Protein AF-A0A954SRV1-F1 (afdb_monomer)

Radius of gyration: 13.29 Å; Cα contacts (8 Å, |Δi|>4): 68; chains: 1; bounding box: 32×38×28 Å

Solvent-accessible surface area (backbone atoms only — not comparable to full-atom values): 5877 Å² total; per-residue (Å²): 135,82,78,69,66,64,89,50,67,71,88,80,56,51,70,71,53,49,56,51,41,51,55,50,46,56,51,52,51,51,40,43,75,70,76,42,84,80,55,67,71,68,56,42,67,78,44,60,77,88,52,34,59,49,39,46,63,56,47,49,62,50,54,51,53,52,36,53,73,72,68,46,91,83,53,70,68,58,52,49,64,77,42,69,86,56,61,64,68,44,54,62,71,73,112

Secondary structure (DSSP, 8-state):
------S--GGGS-HHHHHHHHHHHHHHHHHHHTT----HHHHHHTS-HHHHHHHHHHHHHHHHHHHHHTTPPP-HHHHHHH-TTS-HHHHHHH-

pLDDT: mean 89.52, std 13.39, range [37.25, 98.0]

Sequence (95 aa):
MTDSHRPTEYTELTEDQMLRINRLCDQFESEWKAGQHPSIETTLQKLPPADRTAALAELLPLEIEYRRRDGTELRFDEYATRFPSLDRTWLAGLL

Foldseek 3Di:
DPPLDQLDDCVPDDPVLVVVLVVLLVVLLVCLVVVHQDDLVVSLVVDDPVSSSVSCSRVVLSNLVSCVVVVHDDDLVVCCVVCVPDDSSNSVVSD

Mean predicted aligned error: 4.7 Å

Structure (mmCIF, N/CA/C/O backbone):
data_AF-A0A954SRV1-F1
#
_entry.id   AF-A0A954SRV1-F1
#
loop_
_atom_site.group_PDB
_atom_site.id
_atom_site.type_symbo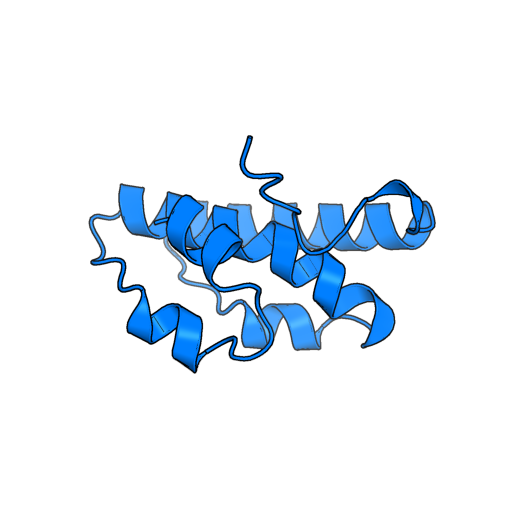l
_atom_site.label_atom_id
_atom_site.label_alt_id
_atom_site.label_comp_id
_atom_site.label_asym_id
_atom_site.label_entity_id
_atom_site.label_seq_id
_atom_site.pdbx_PDB_ins_code
_atom_site.Cartn_x
_atom_site.Cartn_y
_atom_site.Cartn_z
_atom_site.occupancy
_atom_site.B_iso_or_equiv
_atom_site.auth_seq_id
_atom_site.auth_comp_id
_atom_site.auth_asym_id
_atom_site.auth_atom_id
_atom_site.pdbx_PDB_model_num
ATOM 1 N N . MET A 1 1 ? 4.890 -25.461 7.765 1.00 37.81 1 MET A N 1
ATOM 2 C CA . MET A 1 1 ? 5.819 -24.324 7.631 1.00 37.81 1 MET A CA 1
ATOM 3 C C . MET A 1 1 ? 5.338 -23.540 6.429 1.00 37.81 1 MET A C 1
ATOM 5 O O . MET A 1 1 ? 5.690 -23.881 5.312 1.00 37.81 1 MET A O 1
ATOM 9 N N . THR A 1 2 ? 4.370 -22.650 6.632 1.00 37.25 2 THR A N 1
ATOM 10 C CA . THR A 1 2 ? 3.801 -21.845 5.548 1.00 37.25 2 THR A CA 1
ATOM 11 C C . THR A 1 2 ? 4.783 -20.728 5.258 1.00 37.25 2 THR A C 1
ATOM 13 O O . THR A 1 2 ? 4.902 -19.790 6.044 1.00 37.25 2 THR A O 1
ATOM 16 N N . ASP A 1 3 ? 5.536 -20.901 4.179 1.00 40.56 3 ASP A N 1
ATOM 17 C CA . ASP A 1 3 ? 6.350 -19.858 3.574 1.00 40.56 3 ASP A CA 1
ATOM 18 C C . ASP A 1 3 ? 5.379 -18.778 3.077 1.00 40.56 3 ASP A C 1
ATOM 20 O O . ASP A 1 3 ? 4.730 -18.918 2.041 1.00 40.56 3 ASP A O 1
ATOM 24 N N . SER A 1 4 ? 5.129 -17.784 3.928 1.00 48.94 4 SER A N 1
ATOM 25 C CA . SER A 1 4 ? 4.254 -16.654 3.626 1.00 48.94 4 SER A CA 1
ATOM 26 C C . SER A 1 4 ? 5.060 -15.713 2.737 1.00 48.94 4 SER A C 1
ATOM 28 O O . SER A 1 4 ? 5.666 -14.750 3.207 1.00 48.94 4 SER A O 1
ATOM 30 N N . HIS A 1 5 ? 5.176 -16.087 1.464 1.00 56.88 5 HIS A N 1
ATOM 31 C CA . HIS A 1 5 ? 6.057 -15.433 0.510 1.00 56.88 5 HIS A CA 1
ATOM 32 C C . HIS A 1 5 ? 5.479 -14.057 0.178 1.00 56.88 5 HIS A C 1
ATOM 34 O O . HIS A 1 5 ? 4.455 -13.931 -0.500 1.00 56.88 5 HIS A O 1
ATOM 40 N N . ARG A 1 6 ? 6.108 -13.003 0.703 1.00 65.00 6 ARG A N 1
ATOM 41 C CA . ARG A 1 6 ? 5.776 -11.637 0.305 1.00 65.00 6 ARG A CA 1
ATOM 42 C C . ARG A 1 6 ? 5.971 -11.537 -1.216 1.00 65.00 6 ARG A C 1
ATOM 44 O O . ARG A 1 6 ? 6.998 -12.011 -1.692 1.00 65.00 6 ARG A O 1
ATOM 51 N N . PRO A 1 7 ? 5.063 -10.897 -1.979 1.00 60.78 7 PRO A N 1
ATOM 52 C CA . PRO A 1 7 ? 5.137 -10.854 -3.444 1.00 60.78 7 PRO A CA 1
ATOM 53 C C . PRO A 1 7 ? 6.410 -10.240 -4.039 1.00 60.78 7 PRO A C 1
ATOM 55 O O . PRO A 1 7 ? 6.563 -10.253 -5.257 1.00 60.78 7 PRO A O 1
ATOM 58 N N . THR A 1 8 ? 7.298 -9.686 -3.215 1.00 59.97 8 THR A N 1
ATOM 59 C CA . THR A 1 8 ? 8.576 -9.128 -3.640 1.00 59.97 8 THR A CA 1
ATOM 60 C C . THR A 1 8 ? 9.671 -9.447 -2.648 1.00 59.97 8 THR A C 1
ATOM 62 O O . THR A 1 8 ? 9.750 -8.852 -1.570 1.00 59.97 8 THR A O 1
ATOM 65 N N . GLU A 1 9 ? 10.556 -10.357 -3.038 1.00 63.25 9 GLU A N 1
ATOM 66 C CA . GLU A 1 9 ? 11.877 -10.396 -2.441 1.00 63.25 9 GLU A CA 1
ATOM 67 C C . GLU A 1 9 ? 12.646 -9.155 -2.915 1.00 63.25 9 GLU A C 1
ATOM 69 O O . GLU A 1 9 ? 12.851 -8.930 -4.107 1.00 63.25 9 GLU A O 1
ATOM 74 N N . TYR A 1 10 ? 13.059 -8.308 -1.972 1.00 64.12 10 TYR A N 1
ATOM 75 C CA . TYR A 1 10 ? 13.833 -7.092 -2.251 1.00 64.12 10 TYR A CA 1
ATOM 76 C C . TYR A 1 10 ? 15.159 -7.359 -2.981 1.00 64.12 10 TYR A C 1
ATOM 78 O O . TYR A 1 10 ? 15.765 -6.433 -3.507 1.00 64.12 10 TYR A O 1
ATOM 86 N N . THR A 1 11 ? 15.617 -8.608 -3.020 1.00 67.00 11 THR A N 1
ATOM 87 C CA . THR A 1 11 ? 16.857 -9.054 -3.664 1.00 67.00 11 THR A CA 1
ATOM 88 C C . THR A 1 11 ? 16.891 -8.806 -5.175 1.00 67.00 11 THR A C 1
ATOM 90 O O . THR A 1 11 ? 17.981 -8.738 -5.737 1.00 67.00 11 THR A O 1
ATOM 93 N N . GLU A 1 12 ? 15.740 -8.618 -5.827 1.00 79.50 12 GLU A N 1
ATOM 94 C CA . GLU A 1 12 ? 15.649 -8.372 -7.276 1.00 79.50 12 GLU A CA 1
ATOM 95 C C . GLU A 1 12 ? 15.555 -6.884 -7.663 1.00 79.50 12 GLU A C 1
ATOM 97 O O . GLU A 1 12 ? 15.593 -6.547 -8.849 1.00 79.50 12 GLU A O 1
ATOM 102 N N . LEU A 1 13 ? 15.434 -5.975 -6.689 1.00 85.88 13 LEU A N 1
ATOM 103 C CA . LEU A 1 13 ? 15.273 -4.542 -6.948 1.00 85.88 13 LEU A CA 1
ATOM 104 C C . LEU A 1 13 ? 16.625 -3.831 -7.040 1.00 85.88 13 LEU A C 1
ATOM 106 O O . LEU A 1 13 ? 17.541 -4.085 -6.261 1.00 85.88 13 LEU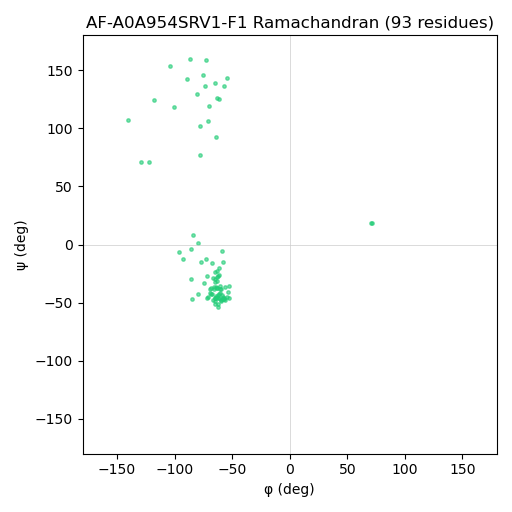 A O 1
ATOM 110 N N . THR A 1 14 ? 16.737 -2.866 -7.951 1.00 92.25 14 THR A N 1
ATOM 111 C CA . THR A 1 14 ? 17.878 -1.943 -7.953 1.00 92.25 14 THR A CA 1
ATOM 112 C C . THR A 1 14 ? 17.771 -0.941 -6.804 1.00 92.25 14 THR A C 1
ATOM 114 O O . THR A 1 14 ? 16.676 -0.644 -6.318 1.00 92.25 14 THR A O 1
ATOM 117 N N . GLU A 1 15 ? 18.897 -0.346 -6.403 1.00 91.75 15 GLU A N 1
ATOM 118 C CA . GLU A 1 15 ? 18.915 0.712 -5.381 1.00 91.75 15 GLU A CA 1
ATOM 119 C C . GLU A 1 15 ? 17.960 1.863 -5.732 1.00 91.75 15 GLU A C 1
ATOM 121 O O . GLU A 1 15 ? 17.199 2.335 -4.888 1.00 91.75 15 GLU A O 1
ATOM 126 N N . ASP A 1 16 ? 17.919 2.263 -7.004 1.00 93.12 16 ASP A N 1
ATOM 127 C CA . ASP A 1 16 ? 17.021 3.313 -7.481 1.00 93.12 16 ASP A CA 1
ATOM 128 C C . ASP A 1 16 ? 15.539 2.939 -7.337 1.00 93.12 16 ASP A C 1
ATOM 130 O O . ASP A 1 16 ? 14.712 3.804 -7.029 1.00 93.12 16 ASP A O 1
ATOM 134 N N . GLN A 1 17 ? 15.184 1.669 -7.563 1.00 92.81 17 GLN A N 1
ATOM 135 C CA . GLN A 1 17 ? 13.822 1.174 -7.348 1.00 92.81 17 GLN A CA 1
ATOM 136 C C . GLN A 1 17 ? 13.468 1.198 -5.863 1.00 92.81 17 GLN A C 1
ATOM 138 O O . GLN A 1 17 ? 12.434 1.760 -5.496 1.00 92.81 17 GLN A O 1
ATOM 143 N N . MET A 1 18 ? 14.353 0.684 -5.004 1.00 92.00 18 MET A N 1
ATOM 144 C CA . MET A 1 18 ? 14.168 0.711 -3.551 1.00 92.00 18 MET A CA 1
ATOM 145 C C . MET A 1 18 ? 13.982 2.142 -3.035 1.00 92.00 18 MET A C 1
ATOM 147 O O . MET A 1 18 ? 13.036 2.422 -2.305 1.00 92.00 18 MET A O 1
ATOM 151 N N . LEU A 1 19 ? 14.825 3.086 -3.468 1.00 93.62 19 LEU A N 1
ATOM 152 C CA . LEU A 1 19 ? 14.740 4.491 -3.061 1.00 93.62 19 LEU A CA 1
ATOM 153 C C . LEU A 1 19 ? 13.457 5.180 -3.535 1.00 93.62 19 LEU A C 1
ATOM 155 O O . LEU A 1 19 ? 12.976 6.104 -2.873 1.00 93.62 19 LEU A O 1
ATOM 159 N N . ARG A 1 20 ? 12.912 4.805 -4.697 1.00 94.31 20 ARG A N 1
ATOM 160 C CA . ARG A 1 20 ? 11.611 5.323 -5.152 1.00 94.31 20 ARG A CA 1
ATOM 161 C C . ARG A 1 20 ? 10.469 4.762 -4.318 1.00 94.31 20 ARG A C 1
ATOM 163 O O . ARG A 1 20 ? 9.607 5.534 -3.907 1.00 94.31 20 ARG A O 1
ATOM 170 N N . ILE A 1 21 ? 10.478 3.457 -4.062 1.00 94.31 21 ILE A N 1
ATOM 171 C CA . ILE A 1 21 ? 9.436 2.783 -3.286 1.00 94.31 21 ILE A CA 1
ATOM 172 C C . IL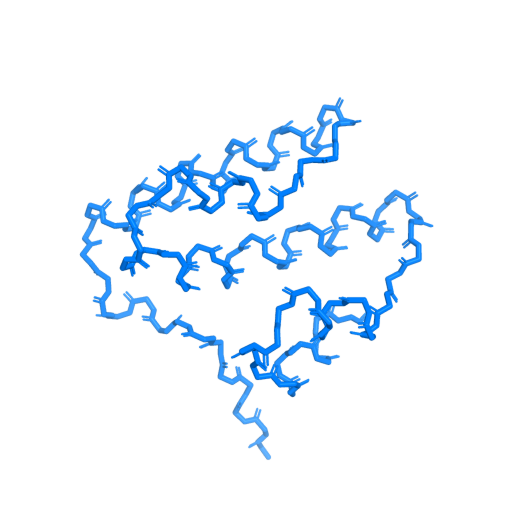E A 1 21 ? 9.435 3.294 -1.843 1.00 94.31 21 ILE A C 1
ATOM 174 O O . ILE A 1 21 ? 8.384 3.699 -1.364 1.00 94.31 21 ILE A O 1
ATOM 178 N N . ASN A 1 22 ? 10.600 3.406 -1.199 1.00 94.44 22 ASN A N 1
ATOM 179 C CA . ASN A 1 22 ? 10.711 3.945 0.160 1.00 94.44 22 ASN A CA 1
ATOM 180 C C . ASN A 1 22 ? 10.120 5.357 0.262 1.00 94.44 22 ASN A C 1
ATOM 182 O O . ASN A 1 22 ? 9.268 5.606 1.108 1.00 94.44 22 ASN A O 1
ATOM 186 N N . ARG A 1 23 ? 10.479 6.258 -0.665 1.00 95.69 23 ARG A N 1
ATOM 187 C CA . ARG A 1 23 ? 9.911 7.618 -0.701 1.00 95.69 23 ARG A CA 1
ATOM 188 C C . ARG A 1 23 ? 8.396 7.625 -0.900 1.00 95.69 23 ARG A C 1
ATOM 190 O O . ARG A 1 23 ? 7.711 8.490 -0.361 1.00 95.69 23 ARG A O 1
ATOM 197 N N . LEU A 1 24 ? 7.873 6.693 -1.694 1.00 96.12 24 LEU A N 1
ATOM 198 C CA . LEU A 1 24 ? 6.436 6.556 -1.904 1.00 96.12 24 LEU A CA 1
ATOM 199 C C . LEU A 1 24 ? 5.730 6.078 -0.629 1.00 96.12 24 LEU A C 1
ATOM 201 O O . LEU A 1 24 ? 4.682 6.623 -0.291 1.00 96.12 24 LEU A O 1
ATOM 205 N N . CYS A 1 25 ? 6.311 5.108 0.081 1.00 96.38 25 CYS A N 1
ATOM 206 C CA . CYS A 1 25 ? 5.803 4.620 1.361 1.00 96.38 25 CYS A CA 1
ATOM 207 C C . CYS A 1 25 ? 5.819 5.717 2.428 1.00 96.38 25 CYS A C 1
ATOM 209 O O . CYS A 1 25 ? 4.803 5.917 3.087 1.00 96.38 25 CYS A O 1
ATOM 211 N N . ASP A 1 26 ? 6.906 6.487 2.537 1.00 97.44 26 ASP A N 1
ATOM 212 C CA . ASP A 1 26 ? 7.006 7.613 3.475 1.00 97.44 26 ASP A CA 1
ATOM 213 C C . ASP A 1 26 ? 5.895 8.648 3.237 1.00 97.44 26 ASP A C 1
ATOM 215 O O . ASP A 1 26 ? 5.231 9.098 4.176 1.00 97.44 26 ASP A O 1
ATOM 219 N N . GLN A 1 27 ? 5.652 9.001 1.969 1.00 97.25 27 GLN A N 1
ATOM 220 C CA . GLN A 1 27 ? 4.578 9.921 1.593 1.00 97.25 27 GLN A CA 1
ATOM 221 C C . GLN A 1 27 ? 3.198 9.341 1.932 1.00 97.25 27 GLN A C 1
ATOM 223 O O . GLN A 1 27 ? 2.365 10.037 2.513 1.00 97.25 27 GLN A O 1
ATOM 228 N N . PHE A 1 28 ? 2.965 8.071 1.599 1.00 98.00 28 PHE A N 1
ATOM 229 C CA . PHE A 1 28 ? 1.704 7.382 1.868 1.00 98.00 28 PHE A CA 1
ATOM 230 C C . PHE A 1 28 ? 1.411 7.309 3.373 1.00 98.00 28 PHE A C 1
ATOM 232 O O . PHE A 1 28 ? 0.313 7.656 3.806 1.00 98.00 28 PHE A O 1
ATOM 239 N N . GLU A 1 29 ? 2.399 6.943 4.194 1.00 97.38 29 GLU A N 1
ATOM 240 C CA . GLU A 1 29 ? 2.270 6.970 5.652 1.00 97.38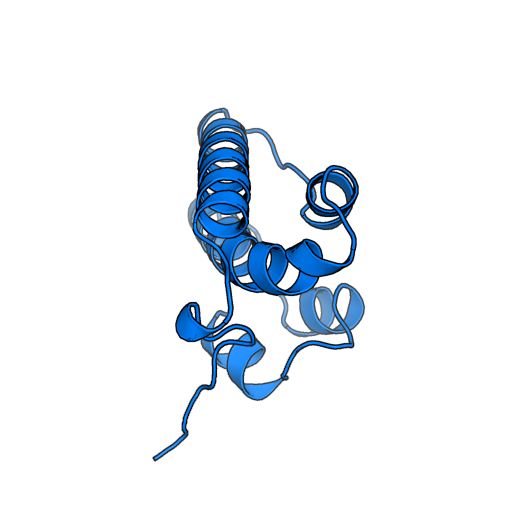 29 GLU A CA 1
ATOM 241 C C . GLU A 1 29 ? 1.987 8.373 6.191 1.00 97.38 29 GLU A C 1
ATOM 243 O O . GLU A 1 29 ? 1.194 8.525 7.120 1.00 97.38 29 GLU A O 1
ATOM 248 N N . SER A 1 30 ? 2.652 9.402 5.657 1.00 97.56 30 SER A N 1
ATOM 249 C CA . SER A 1 30 ? 2.428 10.780 6.101 1.00 97.56 30 SER A CA 1
ATOM 250 C C . SER A 1 30 ? 1.001 11.240 5.814 1.00 97.56 30 SER A C 1
ATOM 252 O O . SER A 1 30 ? 0.426 11.963 6.626 1.00 97.56 30 SER A O 1
ATOM 254 N N . GLU A 1 31 ? 0.429 10.836 4.680 1.00 97.25 31 GLU A N 1
ATOM 255 C CA . GLU A 1 31 ? -0.960 11.132 4.327 1.00 97.25 31 GLU A CA 1
ATOM 256 C C . GLU A 1 31 ? -1.924 10.447 5.308 1.00 97.25 31 GLU A C 1
ATOM 258 O O . GLU A 1 31 ? -2.788 11.120 5.872 1.00 97.25 31 GLU A O 1
ATOM 263 N N . TRP A 1 32 ? -1.707 9.165 5.620 1.00 96.50 32 TRP A N 1
ATOM 264 C CA . TRP A 1 32 ? -2.469 8.458 6.659 1.00 96.50 32 TRP A CA 1
ATOM 265 C C . TRP A 1 32 ? -2.362 9.119 8.037 1.00 96.50 32 TRP A C 1
ATOM 267 O O . TRP A 1 32 ? -3.374 9.378 8.685 1.00 96.50 32 TRP A O 1
ATOM 277 N N . LYS A 1 33 ? -1.150 9.476 8.480 1.00 94.81 33 LYS A N 1
ATOM 278 C CA . LYS A 1 33 ? -0.925 10.174 9.763 1.00 94.81 33 LYS A CA 1
ATOM 279 C C . LYS A 1 33 ? -1.617 11.540 9.830 1.00 94.81 33 LYS A C 1
ATOM 281 O O . LYS A 1 33 ? -1.930 12.004 10.922 1.00 94.81 33 LYS A O 1
ATOM 286 N N . ALA A 1 34 ? -1.857 12.179 8.686 1.00 96.06 34 ALA A N 1
ATOM 287 C CA . ALA A 1 34 ? -2.597 13.435 8.585 1.00 96.06 34 ALA A CA 1
ATOM 288 C C . ALA A 1 34 ? -4.129 13.243 8.541 1.00 96.06 34 ALA A C 1
ATOM 290 O O . ALA A 1 34 ? -4.856 14.205 8.280 1.00 96.06 34 ALA A O 1
ATOM 291 N N . GLY A 1 35 ? -4.629 12.021 8.760 1.00 93.81 35 GLY A N 1
ATOM 292 C CA . GLY A 1 35 ? -6.052 11.687 8.675 1.00 93.81 35 GLY A CA 1
ATOM 293 C C . GLY A 1 35 ? -6.590 11.679 7.244 1.00 93.81 35 GLY A C 1
ATOM 294 O O . GLY A 1 35 ? -7.793 11.821 7.040 1.00 93.81 35 GLY A O 1
ATOM 295 N N . GLN A 1 36 ? -5.710 11.583 6.243 1.00 94.62 36 GLN A N 1
ATOM 296 C CA . GLN A 1 36 ? -6.121 11.314 4.868 1.00 94.62 36 GLN A CA 1
ATOM 297 C C . GLN A 1 36 ? -6.237 9.802 4.649 1.00 94.62 36 GLN A C 1
ATOM 299 O O . GLN A 1 36 ? -5.629 9.007 5.358 1.00 94.62 36 GLN A O 1
ATOM 304 N N . HIS A 1 37 ? -6.979 9.410 3.615 1.00 93.12 37 HIS A N 1
ATOM 305 C CA . HIS A 1 37 ? -7.156 8.009 3.225 1.00 93.12 37 HIS A CA 1
ATOM 306 C C . HIS A 1 37 ? -6.689 7.808 1.777 1.00 93.12 37 HIS A C 1
ATOM 308 O O . HIS A 1 37 ? -7.519 7.692 0.868 1.00 93.12 37 HIS A O 1
ATOM 314 N N . PRO A 1 38 ? -5.371 7.862 1.515 1.00 95.88 38 PRO A N 1
ATOM 315 C CA . PRO A 1 38 ? -4.857 7.718 0.162 1.00 95.88 38 PRO A CA 1
ATOM 316 C C . PRO A 1 38 ? -5.142 6.324 -0.404 1.00 95.88 38 PRO A C 1
ATOM 318 O O . PRO A 1 38 ? -4.991 5.313 0.276 1.00 95.88 38 PRO A O 1
ATOM 321 N N . SER A 1 39 ? -5.521 6.266 -1.682 1.00 95.00 39 SER A N 1
ATOM 322 C CA . SER A 1 39 ? -5.730 5.003 -2.402 1.00 95.00 39 SER A CA 1
ATOM 323 C C . SER A 1 39 ? -4.394 4.436 -2.880 1.00 95.00 39 SER A C 1
ATOM 325 O O . SER A 1 39 ? -3.616 5.122 -3.559 1.00 95.00 39 SER A O 1
ATOM 327 N N . ILE A 1 40 ? -4.150 3.159 -2.582 1.00 97.12 40 ILE A N 1
ATOM 328 C CA . ILE A 1 40 ? -3.014 2.399 -3.121 1.00 97.12 40 ILE A CA 1
ATOM 329 C C . ILE A 1 40 ? -3.013 2.446 -4.653 1.00 97.12 40 ILE A C 1
ATOM 331 O O . ILE A 1 40 ? -1.983 2.718 -5.259 1.00 97.12 40 ILE A O 1
ATOM 335 N N . GLU A 1 41 ? -4.159 2.250 -5.301 1.00 96.19 41 GLU A N 1
ATOM 336 C CA . GLU A 1 41 ? -4.299 2.212 -6.759 1.00 96.19 41 GLU A CA 1
ATOM 337 C C . GLU A 1 41 ? -3.830 3.520 -7.409 1.00 96.19 41 GLU A C 1
ATOM 339 O O . GLU A 1 41 ? -3.033 3.502 -8.350 1.00 96.19 41 GLU A O 1
ATOM 344 N N . THR A 1 42 ? -4.266 4.661 -6.867 1.00 95.62 42 THR A N 1
ATOM 345 C CA . THR A 1 42 ? -3.826 5.990 -7.329 1.00 95.62 42 THR A CA 1
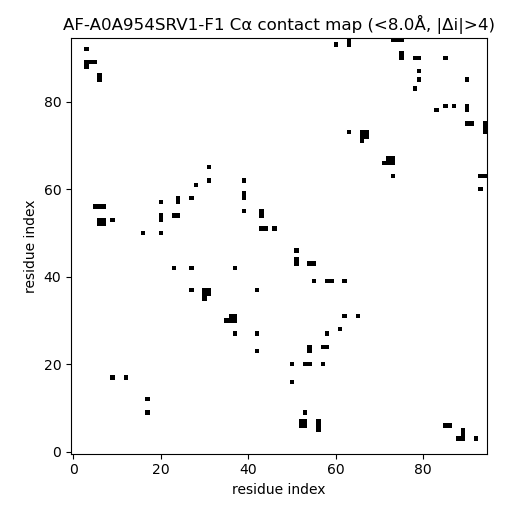ATOM 346 C C . THR A 1 42 ? -2.337 6.211 -7.056 1.00 95.62 42 THR A C 1
ATOM 348 O O . THR A 1 42 ? -1.624 6.810 -7.861 1.00 95.62 42 THR A O 1
ATOM 351 N N . THR A 1 43 ? -1.841 5.702 -5.931 1.00 95.50 43 THR A N 1
ATOM 352 C CA . THR A 1 43 ? -0.433 5.815 -5.535 1.00 95.50 43 THR A CA 1
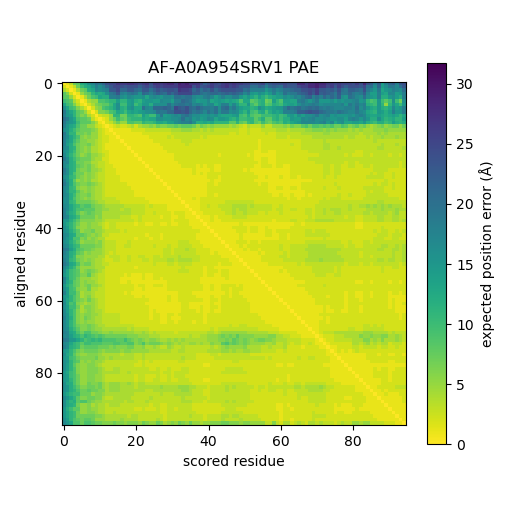ATOM 353 C C . THR A 1 43 ? 0.477 5.014 -6.473 1.00 95.50 43 THR A C 1
ATOM 355 O O . THR A 1 43 ? 1.481 5.542 -6.952 1.00 95.50 43 THR A O 1
ATOM 358 N N . LEU A 1 44 ? 0.085 3.791 -6.845 1.00 95.56 44 LEU A N 1
ATOM 359 C CA . LEU A 1 44 ? 0.815 2.928 -7.780 1.00 95.56 44 LEU A CA 1
ATOM 360 C C . LEU A 1 44 ? 0.877 3.492 -9.203 1.00 95.56 44 LEU A C 1
ATOM 362 O O . LEU A 1 44 ? 1.849 3.250 -9.922 1.00 95.56 44 LEU A O 1
ATOM 366 N N . GLN A 1 45 ? -0.123 4.268 -9.630 1.00 95.31 45 GLN A N 1
ATOM 367 C CA . GLN A 1 45 ? -0.110 4.911 -10.949 1.00 95.31 45 GLN A CA 1
ATOM 368 C C . GLN A 1 45 ? 1.037 5.920 -11.113 1.00 95.31 45 GLN A C 1
ATOM 370 O O . GLN A 1 45 ? 1.467 6.154 -12.242 1.00 95.31 45 GLN A O 1
ATOM 375 N N . LYS A 1 46 ? 1.579 6.455 -10.008 1.00 92.94 46 LYS A N 1
ATOM 376 C CA . LYS A 1 46 ? 2.737 7.366 -10.003 1.00 92.94 46 LYS A CA 1
ATOM 377 C C . LYS A 1 46 ? 4.061 6.653 -10.319 1.00 92.94 46 LYS A C 1
ATOM 379 O O . LYS A 1 46 ? 5.062 7.322 -10.563 1.00 92.94 46 LYS A O 1
ATOM 384 N N . LEU A 1 47 ? 4.077 5.317 -10.311 1.00 93.81 47 LEU A N 1
ATOM 385 C CA . LEU A 1 47 ? 5.268 4.507 -10.551 1.00 93.81 47 LEU A CA 1
ATOM 386 C C . LEU A 1 47 ? 5.299 3.870 -11.950 1.00 93.81 47 LEU A C 1
ATOM 388 O O . LEU A 1 47 ? 4.240 3.546 -12.518 1.00 93.81 47 LEU A O 1
ATOM 392 N N . PRO A 1 48 ? 6.513 3.591 -12.473 1.00 93.75 48 PRO A N 1
ATOM 393 C CA . PRO A 1 48 ? 6.698 2.686 -13.601 1.00 93.75 48 PRO A CA 1
ATOM 394 C C . PRO A 1 48 ? 6.051 1.319 -13.326 1.00 93.75 48 PRO A C 1
ATOM 396 O O . PRO A 1 48 ? 6.142 0.838 -12.196 1.00 93.75 48 PRO A O 1
ATOM 399 N N . PRO A 1 49 ? 5.448 0.648 -14.328 1.00 91.88 49 PRO A N 1
ATOM 400 C CA . PRO A 1 49 ? 4.799 -0.652 -14.134 1.00 91.88 49 PRO A CA 1
ATOM 401 C C . PRO A 1 49 ? 5.679 -1.712 -13.459 1.00 91.88 49 PRO A C 1
ATOM 403 O O . PRO A 1 49 ? 5.174 -2.474 -12.642 1.00 91.88 49 PRO A O 1
ATOM 406 N N . ALA A 1 50 ? 6.984 -1.711 -13.752 1.00 89.81 50 ALA A N 1
ATOM 407 C CA . ALA A 1 50 ? 7.954 -2.638 -13.169 1.00 89.81 50 ALA A CA 1
ATOM 408 C C . ALA A 1 50 ? 8.098 -2.502 -11.641 1.00 89.81 50 ALA A C 1
ATOM 410 O O . ALA A 1 50 ? 8.403 -3.481 -10.971 1.00 89.81 50 ALA A O 1
ATOM 411 N N . ASP A 1 51 ? 7.829 -1.319 -11.081 1.00 92.06 51 ASP A N 1
ATOM 412 C CA . ASP A 1 51 ? 8.000 -1.044 -9.649 1.00 92.06 51 ASP A CA 1
ATOM 413 C C . ASP A 1 51 ? 6.695 -1.296 -8.860 1.00 92.06 51 ASP A C 1
ATOM 415 O O . ASP A 1 51 ? 6.698 -1.323 -7.629 1.00 92.06 51 ASP A O 1
ATOM 419 N N . ARG A 1 52 ? 5.553 -1.472 -9.547 1.00 93.38 52 ARG A N 1
ATOM 420 C CA . ARG A 1 52 ? 4.220 -1.481 -8.914 1.00 93.38 52 ARG A CA 1
ATOM 421 C C . ARG A 1 52 ? 3.967 -2.700 -8.043 1.00 93.38 52 ARG A C 1
ATOM 423 O O . ARG A 1 52 ? 3.336 -2.553 -7.004 1.00 93.38 52 ARG A O 1
ATOM 430 N N . THR A 1 53 ? 4.437 -3.878 -8.446 1.00 91.94 53 THR A N 1
ATOM 431 C CA . THR A 1 53 ? 4.254 -5.103 -7.650 1.00 91.94 53 THR A CA 1
ATOM 432 C C . THR A 1 53 ? 4.985 -4.994 -6.314 1.00 91.94 53 THR A C 1
ATOM 434 O O . THR A 1 53 ? 4.394 -5.272 -5.274 1.00 91.94 53 THR A O 1
ATOM 437 N N . ALA A 1 54 ? 6.224 -4.491 -6.339 1.00 92.06 54 ALA A N 1
ATOM 438 C CA . ALA A 1 54 ? 7.005 -4.212 -5.137 1.00 92.06 54 ALA A CA 1
ATOM 439 C C . ALA A 1 54 ? 6.343 -3.160 -4.261 1.00 92.06 54 ALA A C 1
ATOM 441 O O . ALA A 1 54 ? 6.078 -3.407 -3.090 1.00 92.06 54 ALA A O 1
ATOM 442 N N . ALA A 1 55 ? 5.972 -2.021 -4.842 1.00 94.69 55 ALA A N 1
ATOM 443 C CA . ALA A 1 55 ? 5.287 -0.980 -4.094 1.00 94.69 55 ALA A CA 1
ATOM 444 C C . ALA A 1 55 ? 3.958 -1.461 -3.491 1.00 94.69 55 ALA A C 1
ATOM 446 O O . ALA A 1 55 ? 3.652 -1.110 -2.360 1.00 94.69 55 ALA A O 1
ATOM 447 N N . LEU A 1 56 ? 3.175 -2.291 -4.188 1.00 95.81 56 LEU A N 1
ATOM 448 C CA . LEU A 1 56 ? 1.928 -2.842 -3.649 1.00 95.81 56 LEU A CA 1
ATOM 449 C C . LEU A 1 56 ? 2.186 -3.695 -2.399 1.00 95.81 56 LEU A C 1
ATOM 451 O O . LEU A 1 56 ? 1.461 -3.567 -1.413 1.00 95.81 56 LEU A O 1
ATOM 455 N N . ALA A 1 57 ? 3.228 -4.529 -2.426 1.00 93.38 57 ALA A N 1
ATOM 456 C CA . ALA A 1 57 ? 3.610 -5.364 -1.291 1.00 93.38 57 ALA A CA 1
ATOM 457 C C . ALA A 1 57 ? 4.072 -4.549 -0.0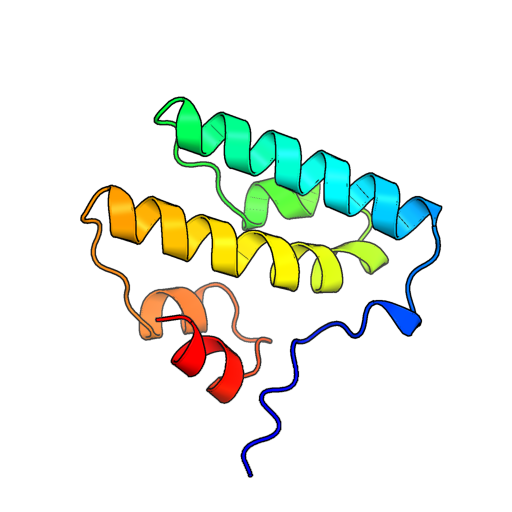67 1.00 93.38 57 ALA A C 1
ATOM 459 O O . ALA A 1 57 ? 3.991 -5.047 1.060 1.00 93.38 57 ALA A O 1
ATOM 460 N N . GLU A 1 58 ? 4.535 -3.310 -0.268 1.00 94.75 58 GLU A N 1
ATOM 461 C CA . GLU A 1 58 ? 4.854 -2.345 0.795 1.00 94.75 58 GLU A CA 1
ATOM 462 C C . GLU A 1 58 ? 3.641 -1.554 1.282 1.00 94.75 58 GLU A C 1
ATOM 464 O O . GLU A 1 58 ? 3.427 -1.419 2.483 1.00 94.75 58 GLU A O 1
ATOM 469 N N . LEU A 1 59 ? 2.834 -1.034 0.359 1.00 96.88 59 LEU A N 1
ATOM 470 C CA . LEU A 1 59 ? 1.745 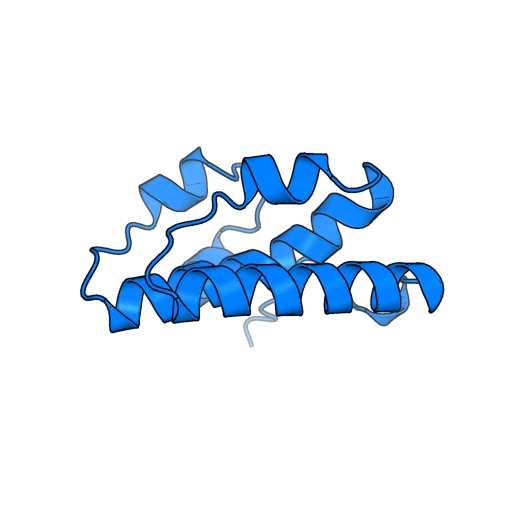-0.111 0.674 1.00 96.88 59 LEU A CA 1
ATOM 471 C C . LEU A 1 59 ? 0.550 -0.812 1.326 1.00 96.88 59 LEU A C 1
ATOM 473 O O . LEU A 1 59 ? -0.131 -0.217 2.160 1.00 96.88 59 LEU A O 1
ATOM 477 N N . LEU A 1 60 ? 0.284 -2.069 0.964 1.00 96.62 60 LEU A N 1
ATOM 478 C CA . LEU A 1 60 ? -0.884 -2.789 1.463 1.00 96.62 60 LEU A CA 1
ATOM 479 C C . LEU A 1 60 ? -0.851 -3.035 2.984 1.00 96.62 60 LEU A C 1
ATOM 481 O O . LEU A 1 60 ? -1.841 -2.703 3.639 1.00 96.62 60 LEU A O 1
ATOM 485 N N . PRO A 1 61 ? 0.250 -3.537 3.583 1.00 95.75 61 PRO A N 1
ATOM 486 C CA . PRO A 1 61 ? 0.366 -3.622 5.038 1.00 95.75 61 PRO A CA 1
ATOM 487 C C . PRO A 1 61 ? 0.176 -2.273 5.743 1.00 95.75 61 PRO A C 1
ATOM 489 O O . PRO A 1 61 ? -0.437 -2.231 6.807 1.00 95.75 61 PRO A O 1
ATOM 492 N N . LEU A 1 62 ? 0.656 -1.173 5.145 1.00 96.56 62 LEU A N 1
ATOM 493 C CA . LEU A 1 62 ? 0.496 0.171 5.704 1.00 96.56 62 LEU A CA 1
ATOM 494 C C . LEU A 1 62 ? -0.975 0.593 5.735 1.00 96.56 62 LEU A C 1
ATOM 496 O O . LEU A 1 62 ? -1.467 0.986 6.789 1.00 96.56 62 LEU A O 1
ATOM 500 N N . GLU A 1 63 ? -1.697 0.475 4.615 1.00 96.88 63 GLU A N 1
ATOM 501 C CA . GLU A 1 63 ? -3.132 0.794 4.568 1.00 96.88 63 GLU A CA 1
ATOM 502 C C . GLU A 1 63 ? -3.918 -0.030 5.596 1.00 96.88 63 GLU A C 1
ATOM 504 O O . GLU A 1 63 ? -4.734 0.524 6.332 1.00 96.88 63 GLU A O 1
ATOM 509 N N . ILE A 1 64 ? -3.654 -1.337 5.678 1.00 96.38 64 ILE A N 1
ATOM 510 C CA . ILE A 1 64 ? -4.310 -2.236 6.636 1.00 96.38 64 ILE A CA 1
ATOM 511 C C . ILE A 1 64 ? -4.046 -1.782 8.077 1.00 96.38 64 ILE A C 1
ATOM 513 O O . ILE A 1 64 ? -4.983 -1.672 8.866 1.00 96.38 64 ILE A O 1
ATOM 517 N N . GLU A 1 65 ? -2.793 -1.479 8.419 1.00 95.94 65 GLU A N 1
ATOM 518 C CA . GLU A 1 65 ? -2.414 -1.044 9.763 1.00 95.94 65 GLU A CA 1
ATOM 519 C C . GLU A 1 65 ? -3.085 0.281 10.151 1.00 95.94 65 GLU A C 1
ATOM 521 O O . GLU A 1 65 ? -3.646 0.388 11.244 1.00 95.94 65 GLU A O 1
ATOM 526 N N . TYR A 1 66 ? -3.089 1.284 9.268 1.00 96.44 66 TYR A N 1
ATOM 527 C CA . TYR A 1 66 ? -3.738 2.563 9.570 1.00 96.44 66 TYR A CA 1
ATOM 528 C C . TYR A 1 66 ? -5.263 2.444 9.631 1.00 96.44 66 TYR A C 1
ATOM 530 O O . TYR A 1 66 ? -5.868 2.943 10.578 1.00 96.44 66 TYR A O 1
ATOM 538 N N . ARG A 1 67 ? -5.896 1.702 8.714 1.00 95.44 67 ARG A N 1
ATOM 539 C CA . ARG A 1 67 ? -7.344 1.438 8.784 1.00 95.44 67 ARG A CA 1
ATOM 540 C C . ARG A 1 67 ? -7.730 0.702 10.067 1.00 95.44 67 ARG A C 1
ATOM 542 O O . ARG A 1 67 ? -8.755 1.038 10.659 1.00 95.44 67 ARG A O 1
ATOM 549 N N . ARG A 1 68 ? -6.905 -0.246 10.533 1.00 94.38 68 ARG A N 1
ATOM 550 C CA . ARG A 1 68 ? -7.108 -0.942 11.816 1.00 94.38 68 ARG A CA 1
ATOM 551 C C . ARG A 1 68 ? -7.057 0.034 12.993 1.00 94.38 68 ARG A C 1
ATOM 553 O O . ARG A 1 68 ? -7.903 -0.049 13.880 1.00 94.38 68 ARG A O 1
ATOM 560 N N . ARG A 1 69 ? -6.098 0.967 12.999 1.00 93.50 69 ARG A N 1
ATOM 561 C CA . ARG A 1 69 ? -5.968 2.003 14.043 1.00 93.50 69 ARG A CA 1
ATOM 562 C C . ARG A 1 69 ? -7.151 2.965 14.072 1.00 93.50 69 ARG A C 1
ATOM 564 O O . ARG A 1 69 ? -7.593 3.332 15.157 1.00 93.50 69 ARG A O 1
ATOM 571 N N . ASP A 1 70 ? -7.698 3.296 12.909 1.00 92.50 70 ASP A N 1
ATOM 572 C CA . ASP A 1 70 ? -8.880 4.154 12.778 1.00 92.50 70 ASP A CA 1
ATOM 573 C C . ASP A 1 70 ? -10.201 3.407 13.053 1.00 92.50 70 ASP A C 1
ATOM 575 O O . ASP A 1 70 ? -11.282 3.987 12.954 1.00 92.50 70 ASP A O 1
ATOM 579 N N . GLY A 1 71 ? -10.146 2.111 13.390 1.00 91.94 71 GLY A N 1
ATOM 580 C CA . GLY A 1 71 ? -11.326 1.287 13.661 1.00 91.94 71 GLY A CA 1
ATOM 581 C C . GLY A 1 71 ? -12.166 0.979 12.419 1.00 91.94 71 GLY A C 1
ATOM 582 O O . GLY A 1 71 ? -13.332 0.604 12.541 1.00 91.94 71 GLY A O 1
ATOM 583 N N . THR A 1 72 ? -11.595 1.140 11.223 1.00 89.62 72 THR A N 1
ATOM 584 C CA . THR A 1 72 ? -12.269 0.800 9.969 1.00 89.62 72 THR A CA 1
ATOM 585 C C . THR A 1 72 ? -12.317 -0.716 9.799 1.00 89.62 72 THR A C 1
ATOM 587 O O . THR A 1 72 ? -11.325 -1.409 10.020 1.00 89.62 72 THR A O 1
ATOM 590 N N . GLU A 1 73 ? -13.469 -1.240 9.377 1.00 90.62 73 GLU A N 1
ATOM 591 C CA . GLU A 1 73 ? -13.622 -2.668 9.103 1.00 90.62 73 GLU A CA 1
ATOM 592 C C . GLU A 1 73 ? -12.702 -3.098 7.950 1.00 90.62 73 GLU A C 1
ATOM 594 O O . GLU A 1 73 ? -12.739 -2.539 6.852 1.00 90.62 73 GLU A O 1
ATOM 599 N N . LEU A 1 74 ? -11.883 -4.115 8.211 1.00 93.94 74 LEU A N 1
ATOM 600 C CA . LEU A 1 74 ? -10.978 -4.724 7.247 1.00 93.94 74 LEU A CA 1
ATOM 601 C C . LEU A 1 74 ? -11.601 -6.019 6.724 1.00 93.94 74 LEU A C 1
ATOM 603 O O . LEU A 1 74 ? -11.838 -6.952 7.491 1.00 93.94 74 LEU A O 1
ATOM 607 N N . ARG A 1 75 ? -11.870 -6.091 5.417 1.00 94.88 75 ARG A N 1
ATOM 608 C CA . ARG A 1 75 ? -12.548 -7.243 4.806 1.00 94.88 75 ARG A CA 1
ATOM 609 C C . ARG A 1 75 ? -11.661 -7.926 3.782 1.00 94.88 75 ARG A C 1
ATOM 611 O O . ARG A 1 75 ? -11.266 -7.311 2.796 1.00 94.88 75 ARG A O 1
ATOM 618 N N . PHE A 1 76 ? -11.436 -9.225 3.959 1.00 95.12 76 PHE A N 1
ATOM 619 C CA . PHE A 1 76 ? -10.667 -10.031 3.007 1.00 95.12 76 PHE A CA 1
ATOM 620 C C . PHE A 1 76 ? -11.192 -9.905 1.573 1.00 95.12 76 PHE A C 1
ATOM 622 O O . PHE A 1 76 ? -10.415 -9.646 0.658 1.00 95.12 76 PHE A O 1
ATOM 629 N N . ASP A 1 77 ? -12.510 -10.001 1.382 1.00 96.38 77 ASP A N 1
ATOM 630 C CA . ASP A 1 77 ? -13.126 -9.917 0.053 1.00 96.38 77 ASP A CA 1
ATOM 631 C C . ASP A 1 77 ? -12.913 -8.557 -0.626 1.00 96.38 77 ASP A C 1
ATOM 633 O O . ASP A 1 77 ? -12.802 -8.499 -1.851 1.00 96.38 77 ASP A O 1
ATOM 637 N N . GLU A 1 78 ? -12.821 -7.468 0.149 1.00 95.81 78 GLU A N 1
ATOM 638 C CA . GLU A 1 78 ? -12.527 -6.130 -0.380 1.00 95.81 78 GLU A CA 1
ATOM 639 C C . GLU A 1 78 ? -11.140 -6.130 -1.026 1.00 95.81 78 GLU A C 1
ATOM 641 O O . GLU A 1 78 ? -10.993 -5.817 -2.208 1.00 95.81 78 GLU A O 1
ATOM 646 N N . TYR A 1 79 ? -10.130 -6.560 -0.273 1.00 95.88 79 TYR A N 1
ATOM 647 C CA . TYR A 1 79 ? -8.749 -6.588 -0.738 1.00 95.88 79 TYR A CA 1
ATOM 648 C C . TYR A 1 79 ? -8.517 -7.618 -1.845 1.00 95.88 79 TYR A C 1
ATOM 650 O O . TYR A 1 79 ? -7.811 -7.330 -2.810 1.00 95.88 79 TYR A O 1
ATOM 658 N N . ALA A 1 80 ? -9.163 -8.783 -1.766 1.00 95.44 80 ALA A N 1
ATOM 659 C CA . ALA A 1 80 ? -9.090 -9.804 -2.805 1.00 95.44 80 ALA A CA 1
ATOM 660 C C . ALA A 1 80 ? -9.753 -9.358 -4.121 1.00 95.44 80 ALA A C 1
ATOM 662 O O . ALA A 1 80 ? -9.348 -9.809 -5.192 1.00 95.44 80 ALA A O 1
ATOM 663 N N . THR A 1 81 ? -10.761 -8.481 -4.053 1.00 96.38 81 THR A N 1
ATOM 664 C CA . THR A 1 81 ? -11.404 -7.888 -5.237 1.00 96.38 81 THR A CA 1
ATOM 665 C C . THR A 1 81 ? -10.570 -6.749 -5.815 1.00 96.38 81 THR A C 1
ATOM 667 O O . THR A 1 81 ? -10.412 -6.667 -7.032 1.00 96.38 81 THR A O 1
ATOM 670 N N . ARG A 1 82 ? -10.016 -5.880 -4.958 1.00 95.31 82 ARG A N 1
ATOM 671 C CA . ARG A 1 82 ? -9.164 -4.749 -5.369 1.00 95.31 82 ARG A CA 1
ATOM 672 C C . ARG A 1 82 ? -7.848 -5.216 -5.990 1.00 95.31 82 ARG A C 1
ATOM 674 O O . ARG A 1 82 ? -7.393 -4.639 -6.975 1.00 95.31 82 ARG A O 1
ATOM 681 N N . PHE A 1 83 ? -7.266 -6.288 -5.456 1.00 94.50 83 PHE A N 1
ATOM 682 C CA . PHE A 1 83 ? -5.961 -6.800 -5.868 1.00 94.50 83 PHE A CA 1
ATOM 683 C C . PHE A 1 83 ? -6.022 -8.306 -6.184 1.00 94.50 83 PHE A C 1
ATOM 685 O O . PHE A 1 83 ? -5.464 -9.129 -5.455 1.00 94.50 83 PHE A O 1
ATOM 692 N N . PRO A 1 84 ? -6.675 -8.696 -7.295 1.00 93.06 84 PRO A N 1
ATOM 693 C CA . PRO A 1 84 ? -6.945 -10.101 -7.612 1.00 93.06 84 PRO A CA 1
ATOM 694 C C . PRO A 1 84 ? -5.689 -10.921 -7.937 1.00 93.06 84 PRO A C 1
ATOM 696 O O . PRO A 1 84 ? -5.748 -12.148 -7.944 1.00 93.06 84 PRO A O 1
ATOM 699 N N . SER A 1 85 ? -4.565 -10.260 -8.224 1.00 89.25 85 SER A N 1
ATOM 700 C CA . SER A 1 85 ? -3.276 -10.893 -8.511 1.00 89.25 85 SER A CA 1
ATOM 701 C C . SER A 1 85 ? -2.447 -11.207 -7.264 1.00 89.25 85 SER A C 1
ATOM 703 O O . SER A 1 85 ? -1.360 -11.760 -7.401 1.00 89.25 85 SER A O 1
ATOM 705 N N . LEU A 1 86 ? -2.901 -10.817 -6.068 1.00 90.56 86 LEU A N 1
ATOM 706 C CA . LEU A 1 86 ? -2.182 -11.112 -4.833 1.00 90.56 86 LEU A CA 1
ATOM 707 C C . LEU A 1 86 ? -2.342 -12.571 -4.430 1.00 90.56 86 LEU A C 1
ATOM 709 O O . LEU A 1 86 ? -3.413 -13.167 -4.579 1.00 90.56 86 LEU A O 1
ATOM 713 N N . ASP A 1 87 ? -1.284 -13.112 -3.834 1.00 92.25 87 ASP A N 1
ATOM 714 C CA . ASP A 1 87 ? -1.391 -14.380 -3.137 1.00 92.25 87 ASP A CA 1
ATOM 715 C C . ASP A 1 87 ? -2.397 -14.259 -1.980 1.00 92.25 87 ASP A C 1
ATOM 717 O O . ASP A 1 87 ? -2.307 -13.379 -1.117 1.00 92.25 87 ASP A O 1
ATOM 721 N N . ARG A 1 88 ? -3.388 -15.154 -1.981 1.00 92.50 88 ARG A N 1
ATOM 722 C CA . ARG A 1 88 ? -4.487 -15.134 -1.009 1.00 92.50 88 ARG A CA 1
ATOM 723 C C . ARG A 1 88 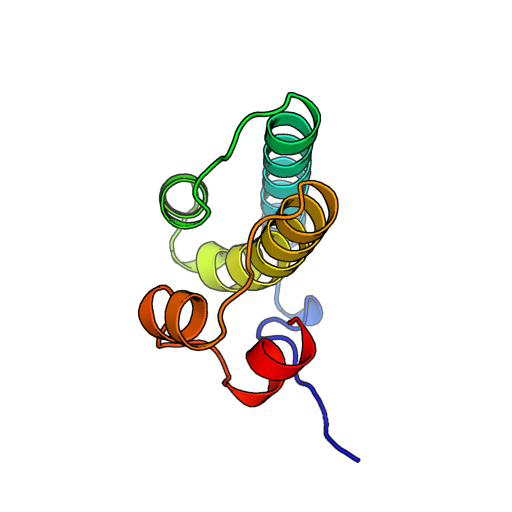? -4.036 -15.550 0.387 1.00 92.50 88 ARG A C 1
ATOM 725 O O . ARG A 1 88 ? -4.656 -15.121 1.354 1.00 92.50 88 ARG A O 1
ATOM 732 N N . THR A 1 89 ? -2.987 -16.363 0.495 1.00 93.62 89 THR A N 1
ATOM 733 C CA . THR A 1 89 ? -2.440 -16.805 1.784 1.00 93.62 89 THR A CA 1
ATOM 734 C C . THR A 1 89 ? -1.722 -15.648 2.464 1.00 93.62 89 THR A C 1
ATOM 736 O O . THR A 1 89 ? -1.978 -15.370 3.633 1.00 93.62 89 THR A O 1
ATOM 739 N N . TRP A 1 90 ? -0.890 -14.925 1.713 1.00 91.12 90 TRP A N 1
ATOM 740 C CA . TRP A 1 90 ? -0.237 -13.710 2.179 1.00 91.12 90 TRP A CA 1
ATOM 741 C C . TRP A 1 90 ? -1.261 -12.649 2.590 1.00 91.12 90 TRP A C 1
ATOM 743 O O . TRP A 1 90 ? -1.185 -12.133 3.704 1.00 91.12 90 TRP A O 1
ATOM 753 N N . LEU A 1 91 ? -2.270 -12.384 1.746 1.00 94.25 91 LEU A N 1
ATOM 754 C CA . LEU A 1 91 ? -3.332 -11.427 2.066 1.00 94.25 91 LEU A CA 1
ATOM 755 C C . LEU A 1 91 ? -4.095 -11.811 3.344 1.00 94.25 91 LEU A C 1
ATOM 757 O O . LEU A 1 91 ? -4.355 -10.952 4.183 1.00 94.25 91 LEU A O 1
ATOM 761 N N . ALA A 1 92 ? -4.432 -13.093 3.512 1.00 94.12 92 ALA A N 1
ATOM 762 C CA . ALA A 1 92 ? -5.109 -13.580 4.711 1.00 94.12 92 ALA A CA 1
ATOM 763 C C . ALA A 1 92 ? -4.259 -13.416 5.982 1.00 94.12 92 ALA A C 1
ATOM 765 O O . ALA A 1 92 ? -4.819 -13.268 7.058 1.00 94.12 92 ALA A O 1
ATOM 766 N N . GLY A 1 93 ? -2.927 -13.426 5.869 1.00 93.12 93 GLY A N 1
ATOM 767 C CA . GLY A 1 93 ? -2.023 -13.197 6.997 1.00 93.12 93 GLY A CA 1
ATOM 768 C C . GLY A 1 93 ? -1.886 -11.730 7.426 1.00 93.12 93 GLY A C 1
ATOM 769 O O . GLY A 1 93 ? -1.359 -11.476 8.507 1.00 93.12 93 GLY A O 1
ATOM 770 N N . LEU A 1 94 ? -2.321 -10.769 6.602 1.00 92.12 94 LEU A N 1
ATOM 771 C CA . LEU A 1 94 ? -2.264 -9.337 6.932 1.00 92.12 94 LEU A CA 1
ATOM 772 C C . LEU A 1 94 ? -3.484 -8.851 7.731 1.00 92.12 94 LEU A C 1
ATOM 774 O O . LEU A 1 94 ? -3.375 -7.894 8.507 1.00 92.12 94 LEU A O 1
ATOM 778 N N . LEU A 1 95 ? -4.639 -9.481 7.517 1.00 91.25 95 LEU A N 1
ATOM 779 C CA . LEU A 1 95 ? -5.933 -9.089 8.084 1.00 91.25 95 LEU A CA 1
ATOM 780 C C . LEU A 1 95 ? -6.164 -9.731 9.452 1.00 91.25 95 LEU A C 1
ATOM 782 O O . LEU A 1 95 ? -6.550 -8.962 10.366 1.00 91.25 95 LEU A O 1
#